Protein AF-B3XZX9-F1 (afdb_monomer_lite)

Radius of gyration: 21.99 Å; chains: 1; bounding box: 50×44×57 Å

pLDDT: mean 75.31, std 12.96, range [42.84, 94.69]

Structure (mmCIF, N/CA/C/O backbone):
data_AF-B3XZX9-F1
#
_entry.id   AF-B3XZX9-F1
#
loop_
_atom_site.group_PDB
_atom_site.id
_atom_site.type_symbol
_atom_site.label_atom_id
_atom_site.label_alt_id
_atom_site.label_comp_id
_atom_site.label_asym_id
_atom_site.label_entity_id
_atom_site.label_seq_id
_atom_site.pdbx_PDB_ins_code
_atom_site.Cartn_x
_atom_site.Cartn_y
_atom_site.Cartn_z
_atom_site.occupancy
_atom_site.B_iso_or_equiv
_atom_site.auth_seq_id
_atom_site.auth_comp_id
_atom_site.auth_asym_id
_atom_site.auth_atom_id
_atom_site.pdbx_PDB_model_num
ATOM 1 N N . ASN A 1 1 ? -15.457 -25.656 10.111 1.00 53.97 1 ASN A N 1
ATOM 2 C CA . ASN A 1 1 ? -14.823 -24.332 10.267 1.00 53.97 1 ASN A CA 1
ATOM 3 C C . ASN A 1 1 ? -13.511 -24.511 10.992 1.00 53.97 1 ASN A C 1
ATOM 5 O O . ASN A 1 1 ? -13.523 -25.159 12.029 1.00 53.97 1 ASN A O 1
ATOM 9 N N . ARG A 1 2 ? -12.403 -24.030 10.417 1.00 64.44 2 ARG A N 1
ATOM 10 C CA . ARG A 1 2 ? -11.130 -23.933 11.146 1.00 64.44 2 ARG A CA 1
ATOM 11 C C . ARG A 1 2 ? -11.226 -22.788 12.151 1.00 64.44 2 ARG A C 1
ATOM 13 O O . ARG A 1 2 ? -12.019 -21.868 11.942 1.00 64.44 2 ARG A O 1
ATOM 20 N N . GLU A 1 3 ? -10.468 -22.879 13.235 1.00 73.81 3 GLU A N 1
ATOM 21 C CA . GLU A 1 3 ? -10.399 -21.813 14.231 1.00 73.81 3 GLU A CA 1
ATOM 22 C C . GLU A 1 3 ? -9.757 -20.563 13.613 1.00 73.81 3 GLU A C 1
ATOM 24 O O . GLU A 1 3 ? -8.880 -20.646 12.752 1.00 73.81 3 GLU A O 1
ATOM 29 N N . PHE A 1 4 ? -10.219 -19.383 14.015 1.00 67.94 4 PHE A N 1
ATOM 30 C CA . PHE A 1 4 ? -9.636 -18.131 13.556 1.00 67.94 4 PHE A CA 1
ATOM 31 C C . PHE A 1 4 ? -8.157 -18.049 13.981 1.00 67.94 4 PHE A C 1
ATOM 33 O O . PHE A 1 4 ? -7.834 -18.173 15.159 1.00 67.94 4 PHE A O 1
ATOM 40 N N . GLY A 1 5 ? -7.253 -17.864 13.012 1.00 66.38 5 GLY A N 1
ATOM 41 C CA . GLY A 1 5 ? -5.800 -17.901 13.228 1.00 66.38 5 GLY A CA 1
ATOM 42 C C . GLY A 1 5 ? -5.133 -19.247 12.912 1.00 66.38 5 GLY A C 1
ATOM 43 O O . GLY A 1 5 ? -3.904 -19.301 12.850 1.00 66.38 5 GLY A O 1
ATOM 44 N N . ASP A 1 6 ? -5.906 -20.301 12.634 1.00 76.75 6 ASP A N 1
ATOM 45 C CA . ASP A 1 6 ? -5.395 -21.539 12.040 1.00 76.75 6 ASP A CA 1
ATOM 46 C C . ASP A 1 6 ? -5.245 -21.367 10.522 1.00 76.75 6 ASP A C 1
ATOM 48 O O . ASP A 1 6 ? -6.166 -21.585 9.727 1.00 76.75 6 ASP A O 1
ATOM 52 N N . ILE A 1 7 ? -4.045 -20.957 10.115 1.00 74.25 7 ILE A N 1
ATOM 53 C CA . ILE A 1 7 ? -3.681 -20.788 8.705 1.00 74.25 7 ILE A CA 1
ATOM 54 C C . ILE A 1 7 ? -3.307 -22.114 8.015 1.00 74.25 7 ILE A C 1
ATOM 56 O O . ILE A 1 7 ? -2.868 -22.107 6.866 1.00 74.25 7 ILE A O 1
ATOM 60 N N . GLY A 1 8 ? -3.498 -23.261 8.677 1.00 78.12 8 GLY A N 1
ATOM 61 C CA . GLY A 1 8 ? -3.231 -24.589 8.123 1.00 78.12 8 GLY A CA 1
ATOM 62 C C . GLY A 1 8 ? -1.756 -24.990 8.080 1.00 78.12 8 GLY A C 1
ATOM 63 O O . GLY A 1 8 ? -1.435 -25.998 7.454 1.00 78.12 8 GLY A O 1
ATOM 64 N N . ILE A 1 9 ? -0.877 -24.219 8.726 1.00 80.56 9 ILE A N 1
ATOM 65 C CA . ILE A 1 9 ? 0.539 -24.539 8.937 1.00 80.56 9 ILE A CA 1
ATOM 66 C C . ILE A 1 9 ? 0.938 -24.199 10.376 1.00 80.56 9 ILE A C 1
ATOM 68 O O . ILE A 1 9 ? 0.413 -23.253 10.965 1.00 80.56 9 ILE A O 1
ATOM 72 N N . GLU A 1 10 ? 1.870 -24.968 10.937 1.00 81.62 10 GLU A N 1
ATOM 73 C CA . GLU A 1 10 ? 2.416 -24.708 12.269 1.00 81.62 10 GLU A CA 1
ATOM 74 C C . GLU A 1 10 ? 3.350 -23.492 12.223 1.00 81.62 10 GLU A C 1
ATOM 76 O O . GLU A 1 10 ? 4.272 -23.422 11.409 1.00 81.62 10 GLU A O 1
ATOM 81 N N . LEU A 1 11 ? 3.083 -22.514 13.088 1.00 78.81 11 LEU A N 1
ATOM 82 C CA . LEU A 1 11 ? 3.867 -21.292 13.218 1.00 78.81 11 LEU A CA 1
ATOM 83 C C . LEU A 1 11 ? 4.469 -21.204 14.620 1.00 78.81 11 LEU A C 1
ATOM 85 O O . LEU A 1 11 ? 3.739 -21.268 15.612 1.00 78.81 11 LEU A O 1
ATOM 89 N N . ASP A 1 12 ? 5.776 -20.950 14.704 1.00 84.62 12 ASP A N 1
ATOM 90 C CA . ASP A 1 12 ? 6.403 -20.543 15.961 1.00 84.62 12 ASP A CA 1
ATOM 91 C C . ASP A 1 12 ? 6.149 -19.050 16.214 1.00 84.62 12 ASP A C 1
ATOM 93 O O . ASP A 1 12 ? 6.872 -18.161 15.752 1.00 84.62 12 ASP A O 1
ATOM 97 N N . TRP A 1 13 ? 5.095 -18.772 16.977 1.00 79.25 13 TRP A N 1
ATOM 98 C CA . TRP A 1 13 ? 4.687 -17.418 17.344 1.00 79.25 13 TRP A CA 1
ATOM 99 C C . TRP A 1 13 ? 5.738 -16.648 18.162 1.00 79.25 13 TRP A C 1
ATOM 101 O O . TRP A 1 13 ? 5.652 -15.423 18.234 1.00 79.25 13 TRP A O 1
ATOM 111 N N . ASN A 1 14 ? 6.747 -17.310 18.746 1.00 84.50 14 ASN A N 1
ATOM 112 C CA . ASN A 1 14 ? 7.839 -16.614 19.432 1.00 84.50 14 ASN A CA 1
ATOM 113 C C . ASN A 1 14 ? 8.823 -15.971 18.451 1.00 84.50 14 ASN A C 1
ATOM 115 O O . ASN A 1 14 ? 9.435 -14.955 18.792 1.00 84.50 14 ASN A O 1
ATOM 119 N N . LEU A 1 15 ? 8.956 -16.536 17.248 1.00 83.38 15 LEU A N 1
ATOM 120 C CA . LEU A 1 15 ? 9.812 -16.018 16.180 1.00 83.38 15 LEU A CA 1
ATOM 121 C C . LEU A 1 15 ? 9.102 -14.968 15.326 1.00 83.38 15 LEU A C 1
ATOM 123 O O . LEU A 1 15 ? 9.747 -14.064 14.797 1.00 83.38 15 LEU A O 1
ATOM 127 N N . ILE A 1 16 ? 7.776 -15.053 15.212 1.00 83.69 16 ILE A N 1
ATOM 128 C CA . ILE A 1 16 ? 6.988 -14.068 14.472 1.00 83.69 16 ILE A CA 1
ATOM 129 C C . ILE A 1 16 ? 6.901 -12.782 15.298 1.00 83.69 16 ILE A C 1
ATOM 131 O O . ILE A 1 16 ? 6.197 -12.707 16.303 1.00 83.69 16 ILE A O 1
ATOM 135 N N . LYS A 1 17 ? 7.621 -11.754 14.855 1.00 83.25 17 LYS A N 1
ATOM 136 C CA . LYS A 1 17 ? 7.550 -10.389 15.388 1.00 83.25 17 LYS A CA 1
ATOM 137 C C . LYS A 1 17 ? 6.860 -9.479 14.383 1.00 83.25 17 LYS A C 1
ATOM 139 O O . LYS A 1 17 ? 6.775 -9.808 13.200 1.00 83.25 17 LYS A O 1
ATOM 144 N N . ARG A 1 18 ? 6.390 -8.324 14.855 1.00 83.00 18 ARG A N 1
ATOM 145 C CA . ARG A 1 18 ? 5.953 -7.259 13.953 1.00 83.00 18 ARG A CA 1
ATOM 146 C C . ARG A 1 18 ? 7.098 -6.891 13.016 1.00 83.00 18 ARG A C 1
ATOM 148 O O . ARG A 1 18 ? 8.267 -6.893 13.399 1.00 83.00 18 ARG A O 1
ATOM 155 N N . ARG A 1 19 ? 6.755 -6.603 11.767 1.00 73.69 19 ARG A N 1
ATOM 156 C CA . ARG A 1 19 ? 7.755 -6.312 10.742 1.00 73.69 19 ARG A CA 1
ATOM 157 C C . ARG A 1 19 ? 8.325 -4.904 10.938 1.00 73.69 19 ARG A C 1
ATOM 159 O O . ARG A 1 19 ? 7.572 -3.931 10.998 1.00 73.69 19 ARG A O 1
ATOM 166 N N . ASP A 1 20 ? 9.653 -4.823 11.007 1.00 75.00 20 ASP A N 1
ATOM 167 C CA . ASP A 1 20 ? 10.432 -3.583 11.030 1.00 75.00 20 ASP A CA 1
ATOM 168 C C . ASP A 1 20 ? 10.862 -3.214 9.604 1.00 75.00 20 ASP A C 1
ATOM 170 O O . ASP A 1 20 ? 11.636 -3.940 8.974 1.00 75.00 20 ASP A O 1
ATOM 174 N N . LEU A 1 21 ? 10.340 -2.103 9.080 1.00 69.81 21 LEU A N 1
ATOM 175 C CA . LEU A 1 21 ? 10.670 -1.618 7.738 1.00 69.81 21 LEU A CA 1
ATOM 176 C C . LEU A 1 21 ? 11.760 -0.537 7.719 1.00 69.81 21 LEU A C 1
ATOM 178 O O . LEU A 1 21 ? 12.130 -0.108 6.631 1.00 69.81 21 LEU A O 1
ATOM 182 N N . ARG A 1 22 ? 12.348 -0.136 8.857 1.00 69.06 22 ARG A N 1
ATOM 183 C CA . ARG A 1 22 ? 13.346 0.960 8.906 1.00 69.06 22 ARG A CA 1
ATOM 184 C C . ARG A 1 22 ? 14.580 0.717 8.033 1.00 69.06 22 ARG A C 1
ATOM 186 O O . ARG A 1 22 ? 15.239 1.661 7.617 1.00 69.06 22 ARG A O 1
ATOM 193 N N . GLN A 1 23 ? 14.920 -0.551 7.795 1.00 62.75 23 GLN A N 1
ATOM 194 C CA . GLN A 1 23 ? 16.081 -0.975 6.991 1.00 62.75 23 GLN A CA 1
ATOM 195 C C . GLN A 1 23 ? 15.693 -1.846 5.784 1.00 62.75 23 GLN A C 1
ATOM 197 O O . GLN A 1 23 ? 16.533 -2.157 4.941 1.00 62.75 23 GLN A O 1
ATOM 202 N N . TYR A 1 24 ? 14.424 -2.257 5.714 1.00 58.38 24 TYR A N 1
ATOM 203 C CA . TYR A 1 24 ? 13.891 -3.244 4.768 1.00 58.38 24 TYR A CA 1
ATOM 204 C C . TYR A 1 24 ? 12.561 -2.795 4.175 1.00 58.38 24 TYR A C 1
ATOM 206 O O . TYR A 1 24 ? 11.636 -3.582 3.952 1.00 58.38 24 TYR A O 1
ATOM 214 N N . ASP A 1 25 ? 12.468 -1.502 3.908 1.00 60.69 25 ASP A N 1
ATOM 215 C CA . ASP A 1 25 ? 11.439 -1.005 3.031 1.00 60.69 25 ASP A CA 1
ATOM 216 C C . ASP A 1 25 ? 11.758 -1.439 1.595 1.00 60.69 25 ASP A C 1
ATOM 218 O O . ASP A 1 25 ? 12.468 -0.774 0.841 1.00 60.69 25 ASP A O 1
ATOM 222 N N . ASN A 1 26 ? 11.221 -2.601 1.226 1.00 54.09 26 ASN A N 1
ATOM 223 C CA . ASN A 1 26 ? 11.276 -3.151 -0.128 1.00 54.09 26 ASN A CA 1
ATOM 224 C C . ASN A 1 26 ? 10.511 -2.276 -1.145 1.00 54.09 26 ASN A C 1
ATOM 226 O O . ASN A 1 26 ? 10.392 -2.654 -2.311 1.00 54.09 26 ASN A O 1
ATOM 230 N N . PHE A 1 27 ? 9.933 -1.161 -0.697 1.00 62.41 27 PHE A N 1
ATOM 231 C CA .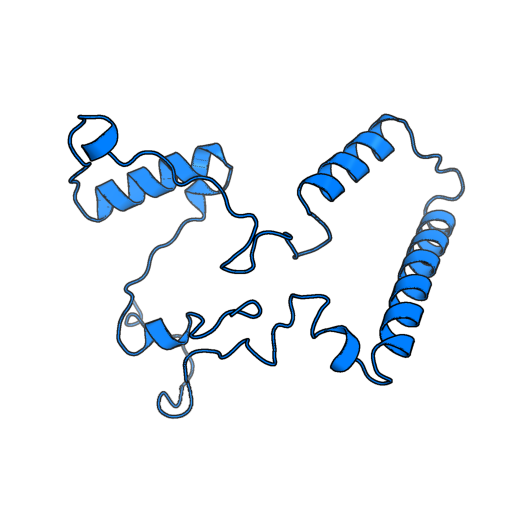 PHE A 1 27 ? 8.939 -0.372 -1.400 1.00 62.41 27 PHE A CA 1
ATOM 232 C C . PHE A 1 27 ? 9.338 1.109 -1.527 1.00 62.41 27 PHE A C 1
ATOM 234 O O . PHE A 1 27 ? 8.569 1.877 -2.103 1.00 62.41 27 PHE A O 1
ATOM 241 N N . THR A 1 28 ? 10.552 1.507 -1.101 1.00 64.12 28 THR A N 1
ATOM 242 C CA . THR A 1 28 ? 11.104 2.851 -1.365 1.00 64.12 28 THR A CA 1
ATOM 243 C C . THR A 1 28 ? 12.451 2.851 -2.083 1.00 64.12 28 THR A C 1
ATOM 245 O O . THR A 1 28 ? 13.377 2.088 -1.797 1.00 64.12 28 THR A O 1
ATOM 248 N N . MET A 1 29 ? 12.602 3.829 -2.981 1.00 66.75 29 MET A N 1
ATOM 249 C CA . MET A 1 29 ? 13.843 4.117 -3.718 1.00 66.75 29 MET A CA 1
ATOM 250 C C . MET A 1 29 ? 15.008 4.558 -2.817 1.00 66.75 29 MET A C 1
ATOM 252 O O . MET A 1 29 ? 16.136 4.680 -3.285 1.00 66.75 29 MET A O 1
ATOM 256 N N . LYS A 1 30 ? 14.753 4.791 -1.526 1.00 68.56 30 LYS A N 1
ATOM 257 C CA . LYS A 1 30 ? 15.760 5.152 -0.527 1.00 68.56 30 LYS A CA 1
ATOM 258 C C . LYS A 1 30 ? 16.627 3.959 -0.124 1.00 68.56 30 LYS A C 1
ATOM 260 O O . LYS A 1 30 ? 17.828 4.127 0.059 1.00 68.56 30 LYS A O 1
ATOM 265 N N . HIS A 1 31 ? 16.038 2.767 -0.012 1.00 69.56 31 HIS A N 1
ATOM 266 C CA . HIS A 1 31 ? 16.726 1.565 0.474 1.00 69.56 31 HIS A CA 1
ATOM 267 C C . HIS A 1 31 ? 16.887 0.493 -0.608 1.00 69.56 31 HIS A C 1
ATOM 269 O O . HIS A 1 31 ? 17.903 -0.205 -0.626 1.00 69.56 31 HIS A O 1
ATOM 275 N N . LEU A 1 32 ? 15.948 0.418 -1.558 1.00 72.94 32 LEU A N 1
ATOM 276 C CA . LEU A 1 32 ? 15.949 -0.578 -2.631 1.00 72.94 32 LEU A CA 1
ATOM 277 C C . LEU A 1 32 ? 17.268 -0.631 -3.436 1.00 72.94 32 LEU A C 1
ATOM 279 O O . LEU A 1 32 ? 17.794 -1.732 -3.618 1.00 72.94 32 LEU A O 1
ATOM 283 N N . PRO A 1 33 ? 17.882 0.498 -3.856 1.00 78.69 33 PRO A N 1
ATOM 284 C CA . PRO A 1 33 ? 19.120 0.444 -4.634 1.00 78.69 33 PRO A CA 1
ATOM 285 C C . PRO A 1 33 ? 20.312 -0.113 -3.842 1.00 78.69 33 PRO A C 1
ATOM 287 O O . PRO A 1 33 ? 21.219 -0.698 -4.427 1.00 78.69 33 PRO A O 1
ATOM 290 N N . PHE A 1 34 ? 20.321 0.035 -2.514 1.00 80.00 34 PHE A N 1
ATOM 291 C CA . PHE A 1 34 ? 21.409 -0.443 -1.652 1.00 80.00 34 PHE A CA 1
ATOM 292 C C . PHE A 1 34 ? 21.342 -1.946 -1.371 1.00 80.00 34 PHE A C 1
ATOM 294 O O . PHE A 1 34 ? 22.361 -2.549 -1.047 1.00 80.00 34 PHE A O 1
ATOM 301 N N . GLN A 1 35 ? 20.164 -2.554 -1.519 1.00 75.25 35 GLN A N 1
ATOM 302 C CA . GLN A 1 35 ? 19.969 -3.999 -1.383 1.00 75.25 35 GLN A CA 1
ATOM 303 C C . GLN A 1 35 ? 20.202 -4.751 -2.704 1.00 75.25 35 GLN A C 1
ATOM 305 O O . GLN A 1 35 ? 20.308 -5.977 -2.710 1.00 75.25 35 GLN A O 1
ATOM 310 N N . TYR A 1 36 ? 20.287 -4.036 -3.832 1.00 78.38 36 TYR A N 1
ATOM 311 C CA . TYR A 1 36 ? 20.534 -4.639 -5.137 1.00 78.38 36 TYR A CA 1
ATOM 312 C C . TYR A 1 36 ? 21.974 -5.175 -5.234 1.00 78.38 36 TYR A C 1
ATOM 314 O O . TYR A 1 36 ? 22.913 -4.469 -4.852 1.00 78.38 36 TYR A O 1
ATOM 322 N N . PRO A 1 37 ? 22.203 -6.387 -5.774 1.00 82.12 37 PRO A N 1
ATOM 323 C CA . PRO A 1 37 ? 23.554 -6.884 -6.021 1.00 82.12 37 PRO A CA 1
ATOM 324 C C . PRO A 1 37 ? 24.352 -5.926 -6.922 1.00 82.12 37 PRO A C 1
ATOM 326 O O . PRO A 1 37 ? 23.983 -5.683 -8.068 1.00 82.12 37 PRO A O 1
ATOM 329 N N . GLY A 1 38 ? 25.450 -5.370 -6.403 1.00 86.75 38 GLY A N 1
ATOM 330 C CA . GLY A 1 38 ? 26.227 -4.319 -7.085 1.00 86.75 38 GLY A CA 1
ATOM 331 C C . GLY A 1 38 ? 25.836 -2.883 -6.705 1.00 86.75 38 GLY A C 1
ATOM 332 O O . GLY A 1 38 ? 26.403 -1.930 -7.239 1.00 86.75 38 GLY A O 1
ATOM 333 N N . GLY A 1 39 ? 24.913 -2.721 -5.756 1.00 87.81 39 GLY A N 1
ATOM 334 C CA . GLY A 1 39 ? 24.541 -1.450 -5.150 1.00 87.81 39 GLY A CA 1
ATOM 335 C C . GLY A 1 39 ? 23.774 -0.502 -6.080 1.00 87.81 39 GLY A C 1
ATOM 336 O O . GLY A 1 39 ? 23.339 -0.891 -7.171 1.00 87.81 39 GLY A O 1
ATOM 337 N N . PRO A 1 40 ? 23.630 0.773 -5.670 1.00 87.12 40 PRO A N 1
ATOM 338 C CA . PRO A 1 40 ? 22.813 1.740 -6.394 1.00 87.12 40 PRO A CA 1
ATOM 339 C C . PRO A 1 40 ? 23.181 1.931 -7.875 1.00 87.12 40 PRO A C 1
ATOM 341 O O . PRO A 1 40 ? 22.264 2.005 -8.693 1.00 87.12 40 PRO A O 1
ATOM 344 N N . PRO A 1 41 ? 24.470 1.957 -8.277 1.00 88.12 41 PRO A N 1
ATOM 345 C CA . PRO A 1 41 ? 24.826 2.082 -9.691 1.00 88.12 41 PRO A CA 1
ATOM 346 C C . PRO A 1 41 ? 24.317 0.915 -10.546 1.00 88.12 41 PRO A C 1
ATOM 348 O O . PRO A 1 41 ? 23.758 1.138 -11.620 1.00 88.12 41 PRO A O 1
ATOM 351 N N . ALA A 1 42 ? 24.452 -0.324 -10.059 1.00 86.88 42 ALA A N 1
ATOM 352 C CA . ALA A 1 42 ? 23.981 -1.510 -10.772 1.00 86.88 42 ALA A CA 1
ATOM 353 C C . ALA A 1 42 ? 22.448 -1.561 -10.848 1.00 86.88 42 ALA A C 1
ATOM 355 O O . ALA A 1 42 ? 21.894 -1.968 -11.870 1.00 86.88 42 ALA A O 1
ATOM 356 N N . PHE A 1 43 ? 21.760 -1.096 -9.801 1.00 84.00 43 PHE A N 1
ATOM 357 C CA . PHE A 1 43 ? 20.305 -0.955 -9.801 1.00 84.00 43 PHE A CA 1
ATOM 358 C C . PHE A 1 43 ? 19.829 0.025 -10.885 1.00 84.00 43 PHE A C 1
ATOM 360 O O . PHE A 1 43 ? 18.967 -0.319 -11.694 1.00 84.00 43 PHE A O 1
ATOM 367 N N . MET A 1 44 ? 20.433 1.217 -10.955 1.00 82.56 44 MET A N 1
ATOM 368 C CA . MET A 1 44 ? 20.082 2.237 -11.953 1.00 82.56 44 MET A CA 1
ATOM 369 C C . MET A 1 44 ? 20.342 1.754 -13.384 1.00 82.56 44 MET A C 1
ATOM 371 O O . MET A 1 44 ? 19.480 1.896 -14.251 1.00 82.56 44 MET A O 1
ATOM 375 N N . GLN A 1 45 ? 21.485 1.106 -13.617 1.00 83.56 45 GLN A N 1
ATOM 376 C CA . GLN A 1 45 ? 21.795 0.494 -14.909 1.00 83.56 45 GLN A CA 1
ATOM 377 C C . GLN A 1 45 ? 20.796 -0.622 -15.268 1.00 83.56 45 GLN A C 1
ATOM 379 O O . GLN A 1 45 ? 20.375 -0.751 -16.419 1.00 83.56 45 GLN A O 1
ATOM 384 N N . GLY A 1 46 ? 20.371 -1.415 -14.280 1.00 81.00 46 GLY A N 1
ATOM 385 C CA . GLY A 1 46 ? 19.332 -2.430 -14.436 1.00 81.00 46 GLY A CA 1
ATOM 386 C C . GLY A 1 46 ? 17.991 -1.839 -14.876 1.00 81.00 46 GLY A C 1
ATOM 387 O O . GLY A 1 46 ? 17.374 -2.375 -15.800 1.00 81.00 46 GLY A O 1
ATOM 388 N N . MET A 1 47 ? 17.566 -0.718 -14.285 1.00 75.56 47 MET A N 1
ATOM 389 C CA . MET A 1 47 ? 16.329 -0.020 -14.664 1.00 75.56 47 MET A CA 1
ATOM 390 C C . MET A 1 47 ? 16.369 0.504 -16.102 1.00 75.56 47 MET A C 1
ATOM 392 O O . MET A 1 47 ? 15.419 0.294 -16.858 1.00 75.56 47 MET A O 1
ATOM 396 N N . GLU A 1 48 ? 17.477 1.128 -16.503 1.00 74.38 48 GLU A N 1
ATOM 397 C CA . GLU A 1 48 ? 17.682 1.582 -17.883 1.00 74.38 48 GLU A CA 1
ATOM 398 C C . GLU A 1 48 ? 17.632 0.397 -18.862 1.00 74.38 48 GLU A C 1
ATOM 400 O O . GLU A 1 48 ? 16.939 0.443 -19.882 1.00 74.38 48 GLU A O 1
ATOM 405 N N . SER A 1 49 ? 18.256 -0.729 -18.492 1.00 79.44 49 SER A N 1
ATOM 406 C CA . SER A 1 49 ? 18.209 -1.957 -19.291 1.00 79.44 49 SER A CA 1
ATOM 407 C C . SER A 1 49 ? 16.798 -2.543 -19.408 1.00 79.44 49 SER A C 1
ATOM 409 O O . SER A 1 49 ? 16.448 -3.096 -20.449 1.00 79.44 49 SER A O 1
ATOM 411 N N . ALA A 1 50 ? 15.967 -2.424 -18.368 1.00 76.56 50 ALA A N 1
ATOM 412 C CA . ALA A 1 50 ? 14.590 -2.905 -18.383 1.00 76.56 50 ALA A CA 1
ATOM 413 C C . ALA A 1 50 ? 13.705 -2.044 -19.294 1.00 76.56 50 ALA A C 1
ATOM 415 O O . ALA A 1 50 ? 12.927 -2.587 -20.078 1.00 76.56 50 ALA A O 1
ATOM 416 N N . ALA A 1 51 ? 13.862 -0.718 -19.249 1.00 76.50 51 ALA A N 1
ATOM 417 C CA . ALA A 1 51 ? 13.162 0.192 -20.152 1.00 76.50 51 ALA A CA 1
ATOM 418 C C . ALA A 1 51 ? 13.509 -0.100 -21.620 1.00 76.50 51 ALA A C 1
ATOM 420 O O . ALA A 1 51 ? 12.611 -0.204 -22.461 1.00 76.50 51 ALA A O 1
ATOM 421 N N . GLN A 1 52 ? 14.794 -0.320 -21.912 1.00 82.19 52 GLN A N 1
ATOM 422 C CA . GLN A 1 52 ? 15.240 -0.685 -23.253 1.00 82.19 52 GLN A CA 1
ATOM 423 C C . GLN A 1 52 ? 14.683 -2.047 -23.687 1.00 82.19 52 GLN A C 1
ATOM 425 O O . GLN A 1 52 ? 14.090 -2.141 -24.756 1.00 82.19 52 GLN A O 1
ATOM 430 N N . LYS A 1 53 ? 14.767 -3.079 -22.836 1.00 86.69 53 LYS A N 1
ATOM 431 C CA . LYS A 1 53 ? 14.202 -4.412 -23.120 1.00 86.69 53 LYS A CA 1
ATOM 432 C C . LYS A 1 53 ? 12.698 -4.367 -23.390 1.00 86.69 53 LYS A C 1
ATOM 434 O O . LYS A 1 53 ? 12.227 -5.047 -24.295 1.00 86.69 53 LYS A O 1
ATOM 439 N N . ASN A 1 54 ? 11.948 -3.557 -22.641 1.00 82.06 54 ASN A N 1
ATOM 440 C CA . ASN A 1 54 ? 10.517 -3.367 -22.876 1.00 82.06 54 ASN A CA 1
ATOM 441 C C . ASN A 1 54 ? 10.253 -2.689 -24.229 1.00 82.06 54 ASN A C 1
ATOM 443 O O . ASN A 1 54 ? 9.354 -3.108 -24.954 1.00 82.06 54 ASN A O 1
ATOM 447 N N . SER A 1 55 ? 11.053 -1.680 -24.588 1.00 83.62 55 SER A N 1
ATOM 448 C CA . SER A 1 55 ? 10.984 -1.007 -25.892 1.00 83.62 55 SER A CA 1
ATOM 449 C C . SER A 1 55 ? 11.310 -1.958 -27.046 1.00 83.62 55 SER A C 1
ATOM 451 O O . SER A 1 55 ? 10.590 -2.000 -28.043 1.00 83.62 55 SER A O 1
ATOM 453 N N . ASP A 1 56 ? 12.355 -2.771 -26.899 1.00 90.06 56 ASP A N 1
ATOM 454 C CA . ASP A 1 56 ? 12.759 -3.750 -27.907 1.00 90.06 56 ASP A CA 1
ATOM 455 C C . ASP A 1 56 ? 11.694 -4.837 -28.075 1.00 90.06 56 ASP A C 1
ATOM 457 O O . ASP A 1 56 ? 11.306 -5.152 -29.200 1.00 90.06 56 ASP A O 1
ATOM 461 N N . ARG A 1 57 ? 11.132 -5.336 -26.968 1.00 89.06 57 ARG A N 1
ATOM 462 C CA . ARG A 1 57 ? 10.043 -6.319 -26.996 1.00 89.06 57 ARG A CA 1
ATOM 463 C C . ARG A 1 57 ? 8.760 -5.760 -27.615 1.00 89.06 57 ARG A C 1
ATOM 465 O O . ARG A 1 57 ? 8.082 -6.481 -28.341 1.00 89.06 57 ARG A O 1
ATOM 472 N N . LEU A 1 58 ? 8.430 -4.491 -27.360 1.00 87.25 58 LEU A N 1
ATOM 473 C CA . LEU A 1 58 ? 7.301 -3.801 -27.996 1.00 87.25 58 LEU A CA 1
ATOM 474 C C . LEU A 1 58 ? 7.482 -3.744 -29.518 1.00 87.25 58 LEU A C 1
ATOM 476 O O . LEU A 1 58 ? 6.550 -4.078 -30.242 1.00 87.25 58 LEU A O 1
ATOM 480 N N . LYS A 1 59 ? 8.677 -3.379 -29.997 1.00 91.50 59 LYS A N 1
ATOM 481 C CA . LYS A 1 59 ? 8.993 -3.349 -31.436 1.00 91.50 59 LYS A CA 1
ATOM 482 C C . LYS A 1 59 ? 8.975 -4.739 -32.065 1.00 91.50 59 LYS A C 1
ATOM 484 O O . LYS A 1 59 ? 8.543 -4.877 -33.201 1.00 91.50 59 LYS A O 1
ATOM 489 N N . GLU A 1 60 ? 9.439 -5.758 -31.345 1.00 93.62 60 GLU A N 1
ATOM 490 C CA . GLU A 1 60 ? 9.411 -7.146 -31.817 1.00 93.62 60 GLU A CA 1
ATOM 491 C C . GLU A 1 60 ? 7.972 -7.650 -31.998 1.00 93.62 60 GLU A C 1
ATOM 493 O O . GLU A 1 60 ? 7.643 -8.247 -33.019 1.00 93.62 60 GLU A O 1
ATOM 498 N N . LEU A 1 61 ? 7.110 -7.402 -31.010 1.00 94.69 61 LEU A N 1
ATOM 499 C CA . LEU A 1 61 ? 5.722 -7.860 -31.023 1.00 94.69 61 LEU A CA 1
ATOM 500 C C . LEU A 1 61 ? 4.828 -7.024 -31.947 1.00 94.69 61 LEU A C 1
ATOM 502 O O . LEU A 1 61 ? 3.909 -7.562 -32.563 1.00 94.69 61 LEU A O 1
ATOM 506 N N . TRP A 1 62 ? 5.088 -5.720 -32.035 1.00 92.12 62 TRP A N 1
ATOM 507 C CA . TRP A 1 62 ? 4.274 -4.764 -32.781 1.00 92.12 62 TRP A CA 1
ATOM 508 C C . TRP A 1 62 ? 5.154 -3.735 -33.514 1.00 92.12 62 TRP A C 1
ATOM 510 O O . TRP A 1 62 ? 5.229 -2.574 -33.105 1.00 92.12 62 TRP A O 1
ATOM 520 N N . PRO A 1 63 ? 5.809 -4.127 -34.621 1.00 92.44 63 PRO A N 1
ATOM 521 C CA . PRO A 1 63 ? 6.790 -3.285 -35.316 1.00 92.44 63 PRO A CA 1
ATOM 522 C C . PRO A 1 63 ? 6.197 -1.999 -35.903 1.00 92.44 63 PRO A C 1
ATOM 524 O O . PRO A 1 63 ? 6.875 -0.973 -35.952 1.00 92.44 63 PRO A O 1
ATOM 527 N N . ASP A 1 64 ? 4.922 -2.030 -36.290 1.00 93.44 64 ASP A N 1
ATOM 528 C CA . ASP A 1 64 ? 4.221 -0.882 -36.872 1.00 93.44 64 ASP A CA 1
ATOM 529 C C . ASP A 1 64 ? 3.486 -0.027 -35.827 1.00 93.44 64 ASP A C 1
ATOM 531 O O . ASP A 1 64 ? 2.798 0.939 -36.177 1.00 93.44 64 ASP A O 1
ATOM 535 N N . TYR A 1 65 ? 3.599 -0.368 -34.537 1.00 88.31 65 TYR A N 1
ATOM 536 C CA . TYR A 1 65 ? 2.913 0.360 -33.477 1.00 88.31 65 TYR A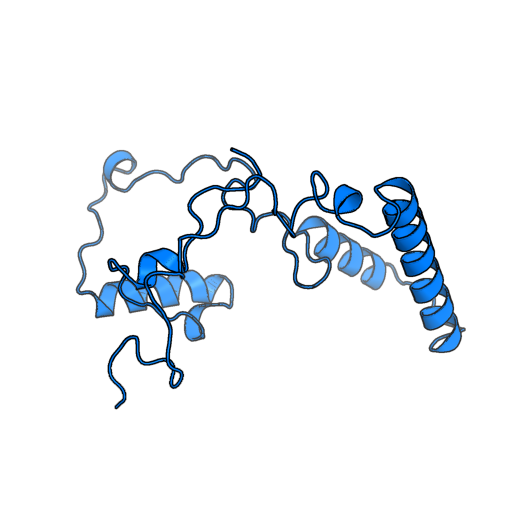 CA 1
ATOM 537 C C . TYR A 1 65 ? 3.419 1.800 -33.373 1.00 88.31 65 TYR A C 1
ATOM 539 O O . TYR A 1 65 ? 4.60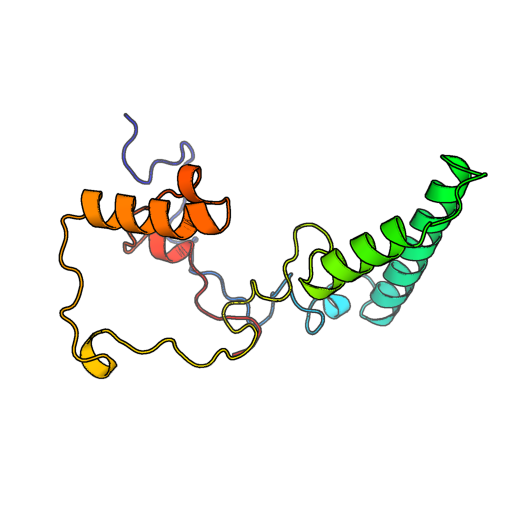9 2.071 -33.203 1.00 88.31 65 TYR A O 1
ATOM 547 N N . LYS A 1 66 ? 2.477 2.742 -33.413 1.00 86.69 66 LYS A N 1
ATOM 548 C CA . LYS A 1 66 ? 2.702 4.156 -33.117 1.00 86.69 66 LYS A CA 1
ATOM 549 C C . LYS A 1 66 ? 1.732 4.557 -32.022 1.00 86.69 66 LYS A C 1
ATOM 551 O O . LYS A 1 66 ? 0.523 4.467 -32.222 1.00 86.69 66 LYS A O 1
ATOM 556 N N . ALA A 1 67 ? 2.265 4.998 -30.885 1.00 83.38 67 ALA A N 1
ATOM 557 C CA . ALA A 1 67 ? 1.444 5.437 -29.765 1.00 83.38 67 ALA A CA 1
ATOM 558 C C . ALA A 1 67 ? 0.525 6.585 -30.204 1.00 83.38 67 ALA A C 1
ATOM 560 O O . ALA A 1 67 ? 0.984 7.611 -30.712 1.00 83.38 67 ALA A O 1
ATOM 561 N N . SER A 1 68 ? -0.776 6.407 -30.012 1.00 85.50 68 SER A N 1
ATOM 562 C CA . SER A 1 68 ? -1.765 7.452 -30.236 1.00 85.50 68 SER A CA 1
ATOM 563 C C . SER A 1 68 ? -1.825 8.408 -29.043 1.00 85.50 68 SER A C 1
ATOM 565 O O . SER A 1 68 ? -1.352 8.112 -27.943 1.00 85.50 68 SER A O 1
ATOM 567 N N . THR A 1 69 ? -2.491 9.551 -29.220 1.00 77.62 69 THR A N 1
ATOM 568 C CA . THR A 1 69 ? -2.798 10.463 -28.108 1.00 77.62 69 THR A CA 1
ATOM 569 C C . THR A 1 69 ? -3.553 9.758 -26.977 1.00 77.62 69 THR A C 1
ATOM 571 O O . THR A 1 69 ? -3.318 10.063 -25.812 1.00 77.62 69 THR A O 1
ATOM 574 N N . ARG A 1 70 ? -4.422 8.787 -27.297 1.00 73.88 70 ARG A N 1
ATOM 575 C CA . ARG A 1 70 ? -5.155 7.999 -26.297 1.00 73.88 70 ARG A CA 1
ATOM 576 C C . ARG A 1 70 ? -4.217 7.111 -25.479 1.00 73.88 70 ARG A C 1
ATOM 578 O O . ARG A 1 70 ? -4.373 7.049 -24.264 1.00 73.88 70 ARG A O 1
ATOM 585 N N . ASP A 1 71 ? -3.251 6.465 -26.126 1.00 78.00 71 ASP A N 1
ATOM 586 C CA . ASP A 1 71 ? -2.302 5.569 -25.453 1.00 78.00 71 ASP A CA 1
ATOM 587 C C . ASP A 1 71 ? -1.402 6.354 -24.499 1.00 78.00 71 ASP A C 1
ATOM 589 O O . ASP A 1 71 ? -1.203 5.960 -23.351 1.00 78.00 71 ASP A O 1
ATOM 593 N N . LEU A 1 72 ? -0.929 7.520 -24.946 1.00 79.69 72 LEU A N 1
ATOM 594 C CA . LEU A 1 72 ? -0.125 8.425 -24.127 1.00 79.69 72 LEU A CA 1
ATOM 595 C C . LEU A 1 72 ? -0.932 9.011 -22.964 1.00 79.69 72 LEU A C 1
ATOM 597 O O . LEU A 1 72 ? -0.430 9.078 -21.845 1.00 79.69 72 LEU A O 1
ATOM 601 N N . ALA A 1 73 ? -2.187 9.406 -23.199 1.00 65.44 73 ALA A N 1
ATOM 602 C CA . AL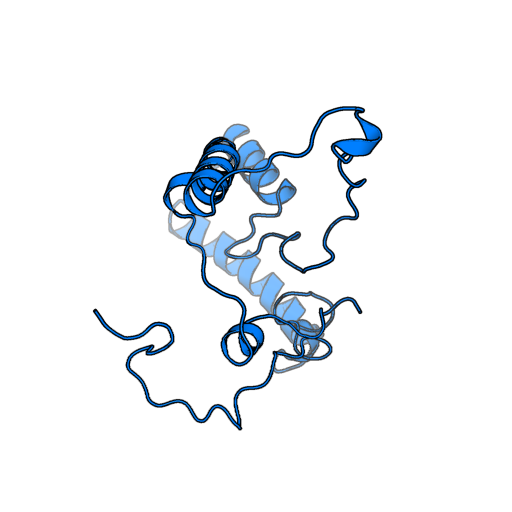A A 1 73 ? -3.061 9.905 -22.141 1.00 65.44 73 ALA A CA 1
ATOM 603 C C . ALA A 1 73 ? -3.332 8.834 -21.074 1.00 65.44 73 ALA A C 1
ATOM 605 O O . ALA A 1 73 ? -3.255 9.132 -19.884 1.00 65.44 73 ALA A O 1
ATOM 606 N N . LEU A 1 74 ? -3.590 7.588 -21.486 1.00 73.38 74 LEU A N 1
ATOM 607 C CA . LEU A 1 74 ? -3.786 6.468 -20.566 1.00 73.38 74 LEU A CA 1
ATOM 608 C C . LEU A 1 74 ? -2.509 6.149 -19.780 1.00 73.38 74 LEU A C 1
ATOM 610 O O . LEU A 1 74 ? -2.566 6.025 -18.560 1.00 73.38 74 LEU A O 1
ATOM 614 N N . ALA A 1 75 ? -1.357 6.065 -20.450 1.00 72.75 75 ALA A N 1
ATOM 615 C CA . ALA A 1 75 ? -0.075 5.823 -19.792 1.00 72.75 75 ALA A CA 1
ATOM 616 C C . ALA A 1 75 ? 0.257 6.919 -18.764 1.00 72.75 75 ALA A C 1
ATOM 618 O O . ALA A 1 75 ? 0.656 6.611 -17.644 1.00 72.75 75 ALA A O 1
ATOM 619 N N . ASN A 1 76 ? 0.025 8.189 -19.109 1.00 72.75 76 ASN A N 1
ATOM 620 C CA . ASN A 1 76 ? 0.246 9.314 -18.201 1.00 72.75 76 ASN A CA 1
ATOM 621 C C . ASN A 1 76 ? -0.727 9.313 -17.016 1.00 72.75 76 ASN A C 1
ATOM 623 O O . ASN A 1 76 ? -0.311 9.605 -15.899 1.00 72.75 76 ASN A O 1
ATOM 627 N N . ALA A 1 77 ? -2.000 8.971 -17.236 1.00 65.88 77 ALA A N 1
ATOM 628 C CA . ALA A 1 77 ? -2.987 8.867 -16.164 1.00 65.88 77 ALA A CA 1
ATOM 629 C C . ALA A 1 77 ? -2.645 7.736 -15.181 1.00 65.88 77 ALA A C 1
ATOM 631 O O . ALA A 1 77 ? -2.703 7.937 -13.973 1.00 65.88 77 ALA A O 1
ATOM 632 N N . LEU A 1 78 ? -2.230 6.568 -15.682 1.00 65.31 78 LEU A N 1
ATOM 633 C CA . LEU A 1 78 ? -1.758 5.469 -14.833 1.00 65.31 78 LEU A CA 1
ATOM 634 C C . LEU A 1 78 ? -0.466 5.844 -14.097 1.00 65.31 78 LEU A C 1
ATOM 636 O O . LEU A 1 78 ? -0.323 5.560 -12.913 1.00 65.31 78 LEU A O 1
ATOM 640 N N . GLY A 1 79 ? 0.457 6.546 -14.758 1.00 64.56 79 GLY A N 1
ATOM 641 C CA . GLY A 1 79 ? 1.671 7.039 -14.114 1.00 64.56 79 GLY A CA 1
ATOM 642 C C . GLY A 1 79 ? 1.400 8.060 -13.004 1.00 64.56 79 GLY A C 1
ATOM 643 O O . GLY A 1 79 ? 2.049 8.011 -11.961 1.00 64.56 79 GLY A O 1
ATOM 644 N N . SER A 1 80 ? 0.426 8.960 -13.183 1.00 61.94 80 SER A N 1
ATOM 645 C CA . SER A 1 80 ? 0.135 10.034 -12.222 1.00 61.94 80 SER A CA 1
ATOM 646 C C . SER A 1 80 ? -0.544 9.544 -10.944 1.00 61.94 80 SER A C 1
ATOM 648 O O . SER A 1 80 ? -0.257 10.067 -9.871 1.00 61.94 80 SER A O 1
ATOM 650 N N . VAL A 1 81 ? -1.377 8.502 -11.026 1.00 59.19 81 VAL A N 1
ATOM 651 C CA . VAL A 1 81 ? -1.918 7.808 -9.841 1.00 59.19 81 VAL A CA 1
ATOM 652 C C . VAL A 1 81 ? -0.946 6.758 -9.282 1.00 59.19 81 VAL A C 1
ATOM 654 O O . VAL A 1 81 ? -1.295 5.979 -8.396 1.00 59.19 81 VAL A O 1
ATOM 657 N N . GLY A 1 82 ? 0.289 6.740 -9.793 1.00 55.44 82 GLY A N 1
ATOM 658 C CA . GLY A 1 82 ? 1.371 5.898 -9.307 1.00 55.44 82 GLY A CA 1
ATOM 659 C C . GLY A 1 82 ? 1.198 4.422 -9.631 1.00 55.44 82 GLY A C 1
ATOM 660 O O . GLY A 1 82 ? 1.746 3.613 -8.903 1.00 55.44 82 GLY A O 1
ATOM 661 N N . THR A 1 83 ? 0.451 4.056 -10.678 1.00 53.56 83 THR A N 1
ATOM 662 C CA . THR A 1 83 ? 0.226 2.665 -11.099 1.00 53.56 83 THR A CA 1
ATOM 663 C C . THR A 1 83 ? 1.389 2.167 -11.959 1.00 53.56 83 THR A C 1
ATOM 665 O O . THR A 1 83 ? 1.272 1.972 -13.168 1.00 53.56 83 THR A O 1
ATOM 668 N N . PHE A 1 84 ? 2.545 1.955 -11.341 1.00 51.78 84 PHE A N 1
ATOM 669 C CA . PHE A 1 84 ? 3.649 1.241 -11.976 1.00 51.78 84 PHE A CA 1
ATOM 670 C C . PHE A 1 84 ? 3.704 -0.150 -11.342 1.00 51.78 84 PHE A C 1
ATOM 672 O O . PHE A 1 84 ? 4.275 -0.306 -10.280 1.00 51.78 84 PHE A O 1
ATOM 679 N N . GLY A 1 85 ? 3.072 -1.170 -11.934 1.00 52.69 85 GLY A N 1
ATOM 680 C CA . GLY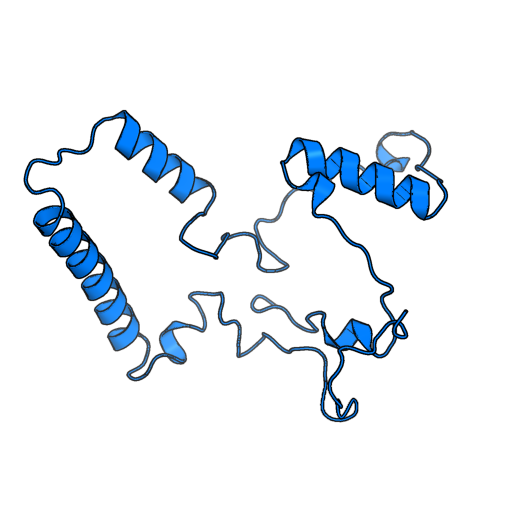 A 1 85 ? 3.031 -2.530 -11.360 1.00 52.69 85 GLY A CA 1
ATOM 681 C C . GLY A 1 85 ? 2.171 -2.660 -10.089 1.00 52.69 85 GLY A C 1
ATOM 682 O O . GLY A 1 85 ? 1.242 -1.889 -9.883 1.00 52.69 85 GLY A O 1
ATOM 683 N N . THR A 1 86 ? 2.475 -3.636 -9.221 1.00 43.81 86 THR A N 1
ATOM 684 C CA . THR A 1 86 ? 1.855 -3.829 -7.882 1.00 43.81 86 THR A CA 1
ATOM 685 C C . THR A 1 86 ? 2.091 -2.669 -6.904 1.00 43.81 86 THR A C 1
ATOM 687 O O . THR A 1 86 ? 1.708 -2.754 -5.740 1.00 43.81 86 THR A O 1
ATOM 690 N N . TYR A 1 87 ? 2.760 -1.609 -7.346 1.00 49.81 87 TYR A N 1
ATOM 691 C CA . TYR A 1 87 ? 3.220 -0.505 -6.528 1.00 49.81 87 TYR A CA 1
ATOM 692 C C . TYR A 1 87 ? 2.266 0.662 -6.744 1.00 49.81 87 TYR A C 1
ATOM 694 O O . TYR A 1 87 ? 2.157 1.156 -7.859 1.00 49.81 87 TYR A O 1
ATOM 702 N N . ALA A 1 88 ? 1.570 1.086 -5.692 1.00 48.34 88 ALA A N 1
ATOM 703 C CA . ALA A 1 88 ? 0.951 2.400 -5.640 1.00 48.34 88 ALA A CA 1
ATOM 704 C C . ALA A 1 88 ? 1.845 3.274 -4.756 1.00 48.34 88 ALA A C 1
ATOM 706 O O . ALA A 1 88 ? 2.143 2.915 -3.620 1.00 48.34 88 ALA A O 1
ATOM 707 N N . LEU A 1 89 ? 2.280 4.427 -5.266 1.00 46.53 89 LEU A N 1
ATOM 708 C CA . LEU A 1 89 ? 3.223 5.325 -4.576 1.00 46.53 89 LEU A CA 1
ATOM 709 C C . LEU A 1 89 ? 2.719 5.838 -3.207 1.00 46.53 89 LEU A C 1
ATOM 711 O O . LEU A 1 89 ? 3.499 6.394 -2.443 1.00 46.53 89 LEU A O 1
ATOM 715 N N . ASN A 1 90 ? 1.443 5.607 -2.876 1.00 48.44 90 ASN A N 1
ATOM 716 C CA . ASN A 1 90 ? 0.805 6.009 -1.620 1.00 48.44 90 ASN A CA 1
ATOM 717 C C . ASN A 1 90 ? 0.538 4.846 -0.646 1.00 48.44 90 ASN A C 1
ATOM 719 O O . ASN A 1 90 ? -0.190 5.035 0.324 1.00 48.44 90 ASN A O 1
ATOM 723 N N . THR A 1 91 ? 1.070 3.640 -0.887 1.00 49.38 91 THR A N 1
ATOM 724 C CA . THR A 1 91 ? 0.856 2.488 0.017 1.00 49.38 91 THR A CA 1
ATOM 725 C C . THR A 1 91 ? 1.887 2.371 1.133 1.00 49.38 91 THR A C 1
ATOM 727 O O . THR A 1 91 ? 1.756 1.485 1.978 1.00 49.38 91 THR A O 1
ATOM 730 N N . THR A 1 92 ? 2.904 3.237 1.179 1.00 49.28 92 THR A N 1
ATOM 731 C CA . THR A 1 92 ? 3.669 3.409 2.415 1.00 49.28 92 THR A CA 1
ATOM 732 C C . THR A 1 92 ? 2.748 4.081 3.429 1.00 49.28 92 THR A C 1
ATOM 734 O O . THR A 1 92 ? 2.082 5.077 3.149 1.00 49.28 92 THR A O 1
ATOM 737 N N . GLN A 1 93 ? 2.632 3.493 4.614 1.00 44.12 93 GLN A N 1
ATOM 738 C CA . GLN A 1 93 ? 1.901 4.094 5.720 1.00 44.12 93 GLN A CA 1
ATOM 739 C C . GLN A 1 93 ? 2.658 5.380 6.115 1.00 44.12 93 GLN A C 1
ATOM 741 O O . GLN A 1 93 ? 3.693 5.309 6.772 1.00 44.12 93 GLN A O 1
ATOM 746 N N . GLY A 1 94 ? 2.194 6.531 5.608 1.00 42.84 94 GLY A N 1
ATOM 747 C CA . GLY A 1 94 ? 2.956 7.791 5.570 1.00 42.84 94 GLY A CA 1
ATOM 748 C C . GLY A 1 94 ? 3.035 8.484 4.197 1.00 42.84 94 GLY A C 1
ATOM 749 O O . GLY A 1 94 ? 3.650 9.545 4.107 1.00 42.84 94 GLY A O 1
ATOM 750 N N . GLY A 1 95 ? 2.410 7.934 3.143 1.00 52.00 95 GLY A N 1
ATOM 751 C CA . GLY A 1 95 ? 2.234 8.607 1.847 1.00 52.00 95 GLY A CA 1
ATOM 752 C C . GLY A 1 95 ? 1.553 9.980 1.964 1.00 52.00 95 GLY A C 1
ATOM 753 O O . GLY A 1 95 ? 1.087 10.337 3.043 1.00 52.00 95 GLY A O 1
ATOM 754 N N . TRP A 1 96 ? 1.536 10.749 0.859 1.00 45.84 96 TRP A N 1
ATOM 755 C CA . TRP A 1 96 ? 1.120 12.166 0.762 1.00 45.84 96 TRP A CA 1
ATOM 756 C C . TRP A 1 96 ? 0.290 12.646 1.950 1.00 45.84 96 TRP A C 1
ATOM 758 O O . TRP A 1 96 ? -0.829 12.175 2.150 1.00 45.84 96 TRP A O 1
ATOM 768 N N . LYS A 1 97 ? 0.833 13.602 2.713 1.00 50.19 97 LYS A N 1
ATOM 769 C CA . LYS A 1 97 ? 0.122 14.227 3.827 1.00 50.19 97 LYS A CA 1
ATOM 770 C C . LYS A 1 97 ? -1.151 14.880 3.288 1.00 50.19 97 LYS A C 1
ATOM 772 O O . LYS A 1 97 ? -1.105 15.981 2.750 1.00 50.19 97 LYS A O 1
ATOM 777 N N . VAL A 1 98 ? -2.261 14.162 3.389 1.00 53.62 98 VAL A N 1
ATOM 778 C CA . VAL A 1 98 ? -3.592 14.688 3.117 1.00 53.62 98 VAL A CA 1
ATOM 779 C C . VAL A 1 98 ? -4.057 15.434 4.354 1.00 53.62 98 VAL A C 1
ATOM 781 O O . VAL A 1 98 ? -3.781 15.009 5.482 1.00 53.62 98 VAL A O 1
ATOM 784 N N . ASP A 1 99 ? -4.745 16.552 4.150 1.00 63.47 99 ASP A N 1
ATOM 785 C CA . ASP A 1 99 ? -5.446 17.189 5.253 1.00 63.47 99 ASP A CA 1
ATOM 786 C C . ASP A 1 99 ? -6.467 16.185 5.811 1.00 63.47 99 ASP A C 1
ATOM 788 O O . ASP A 1 99 ? -7.174 15.533 5.030 1.00 63.47 99 ASP A O 1
ATOM 792 N N . PRO A 1 100 ? -6.511 15.984 7.139 1.00 67.69 100 PRO A N 1
ATOM 793 C CA . PRO A 1 100 ? -7.460 15.060 7.731 1.00 67.69 100 PRO A CA 1
ATOM 794 C C . PRO A 1 100 ? -8.882 15.486 7.358 1.00 67.69 100 PRO A C 1
ATOM 796 O O . PRO A 1 100 ? -9.219 16.671 7.384 1.00 67.69 100 PRO A O 1
ATOM 799 N N . ALA A 1 101 ? -9.718 14.511 7.000 1.00 74.19 101 ALA A N 1
ATOM 800 C CA . ALA A 1 101 ? -11.135 14.774 6.800 1.00 74.19 101 ALA A CA 1
ATOM 801 C C . ALA A 1 101 ? -11.749 15.283 8.121 1.00 74.19 101 ALA A C 1
ATOM 803 O O . ALA A 1 101 ? -11.401 14.740 9.175 1.00 74.19 101 ALA A O 1
ATOM 804 N N . PRO A 1 102 ? -12.664 16.271 8.083 1.00 81.50 102 PRO A N 1
ATOM 805 C CA . PRO A 1 102 ? -13.355 16.735 9.278 1.00 81.50 102 PRO A CA 1
ATOM 806 C C . PRO A 1 102 ? -14.043 15.581 10.011 1.00 81.50 102 PRO A C 1
ATOM 808 O O . PRO A 1 102 ? -14.733 14.754 9.406 1.00 81.50 102 PRO A O 1
ATOM 811 N N . THR A 1 103 ? -13.855 15.525 11.321 1.00 81.69 103 THR A N 1
ATOM 812 C CA . THR A 1 103 ? -14.515 14.567 12.208 1.00 81.69 103 THR A CA 1
ATOM 813 C C . THR A 1 103 ? -16.017 14.861 12.316 1.00 81.69 103 THR A C 1
ATOM 815 O O . THR A 1 103 ? -16.448 15.995 12.093 1.00 81.69 103 THR A O 1
ATOM 818 N N . PRO A 1 104 ? -16.850 13.875 12.707 1.00 81.00 104 PRO A N 1
ATOM 819 C CA . PRO A 1 104 ? -18.265 14.124 12.988 1.00 81.00 104 PRO A CA 1
ATOM 820 C C . PRO A 1 104 ? -18.495 15.274 13.983 1.00 81.00 104 PRO A C 1
ATOM 822 O O . PRO A 1 104 ? -19.392 16.087 13.781 1.00 81.00 104 PRO A O 1
ATOM 825 N N . GLU A 1 105 ? -17.645 15.385 15.010 1.00 86.88 105 GLU A N 1
ATOM 826 C CA . GLU A 1 105 ? -17.704 16.452 16.016 1.00 86.88 105 GLU A CA 1
ATOM 827 C C . GLU A 1 105 ? -17.439 17.839 15.410 1.00 86.88 105 GLU A C 1
ATOM 829 O O . GLU A 1 105 ? -18.226 18.758 15.630 1.00 86.88 105 GLU A O 1
ATOM 834 N N . GLU A 1 106 ? -16.401 17.983 14.578 1.00 81.94 106 GLU A N 1
ATOM 835 C CA . GLU A 1 106 ? -16.091 19.237 13.866 1.00 81.94 106 GLU A CA 1
ATOM 836 C C . GLU A 1 106 ? -17.194 19.646 12.880 1.00 81.94 106 GLU A C 1
ATOM 838 O O . GLU A 1 106 ? -17.389 20.831 12.610 1.00 81.94 106 GLU A O 1
ATOM 843 N N . LEU A 1 107 ? -17.937 18.670 12.357 1.00 83.06 107 LEU A N 1
ATOM 844 C CA . LEU A 1 107 ? -19.091 18.884 11.486 1.00 83.06 107 LEU A CA 1
ATOM 845 C C . LEU A 1 107 ? -20.399 19.119 12.260 1.00 83.06 107 LEU A C 1
ATOM 847 O O . LEU A 1 107 ? -21.421 19.416 11.641 1.00 83.06 107 LEU A O 1
ATOM 851 N N . GLY A 1 108 ? -20.396 18.980 13.590 1.00 87.81 108 GLY A N 1
ATOM 852 C CA . GLY A 1 108 ? -21.592 19.101 14.426 1.00 87.81 108 GLY A CA 1
ATOM 853 C C . GLY A 1 108 ? -22.633 18.002 14.183 1.00 87.81 108 GLY A C 1
ATOM 854 O O . GLY A 1 108 ? -23.817 18.212 14.451 1.00 87.81 108 GLY A O 1
ATOM 855 N N . ILE A 1 109 ? -22.218 16.844 13.659 1.00 79.50 109 ILE A N 1
ATOM 856 C CA . ILE A 1 109 ? -23.092 15.701 13.370 1.00 79.50 109 ILE A CA 1
ATOM 857 C C . ILE A 1 109 ? -22.800 14.535 14.324 1.00 79.50 109 ILE A C 1
ATOM 859 O O . ILE A 1 109 ? -21.664 14.358 14.770 1.00 79.50 109 ILE A O 1
ATOM 863 N N . PRO A 1 110 ? -23.803 13.701 14.648 1.00 84.25 110 PRO A N 1
ATOM 864 C CA . PRO A 1 110 ? -23.578 12.538 15.492 1.00 84.25 110 PRO A CA 1
ATOM 865 C C . PRO A 1 110 ? -22.648 11.535 14.804 1.00 84.25 110 PRO A C 1
ATOM 867 O O . PRO A 1 110 ? -22.719 11.307 13.594 1.00 84.25 110 PRO A O 1
ATOM 870 N N . LYS A 1 111 ? -21.791 10.896 15.600 1.00 83.44 111 LYS A N 1
ATOM 871 C CA . LYS A 1 111 ? -20.977 9.771 15.147 1.00 83.44 111 LYS A CA 1
ATOM 872 C C . LYS A 1 111 ? -21.881 8.585 14.788 1.00 83.44 111 LYS A C 1
ATOM 874 O O . LYS A 1 111 ? -22.881 8.334 15.456 1.00 83.44 111 LYS A O 1
ATOM 879 N N . TRP A 1 112 ? -21.512 7.850 13.741 1.00 82.31 112 TRP A N 1
ATOM 880 C CA . TRP A 1 112 ? -22.159 6.584 13.407 1.00 82.31 112 TRP A CA 1
ATOM 881 C C . TRP A 1 112 ? -21.884 5.534 14.492 1.00 82.31 112 TRP A C 1
ATOM 883 O O . TRP A 1 112 ? -20.726 5.263 14.811 1.00 82.31 112 TRP A O 1
ATOM 893 N N . GLU A 1 113 ? -22.945 4.926 15.018 1.00 87.62 113 GLU A N 1
ATOM 894 C CA . GLU A 1 113 ? -22.897 3.882 16.045 1.00 87.62 113 GLU A CA 1
ATOM 895 C C . GLU A 1 113 ? -23.785 2.711 15.592 1.00 87.62 113 GLU A C 1
ATOM 897 O O . GLU A 1 113 ? -24.972 2.650 15.906 1.00 87.62 113 GLU A O 1
ATOM 902 N N . GLY A 1 114 ? -23.215 1.816 14.780 1.00 85.38 114 GLY A N 1
ATOM 903 C CA . GLY A 1 114 ? -23.861 0.584 14.322 1.00 85.38 114 GLY A CA 1
ATOM 904 C C . GLY A 1 114 ? -23.266 -0.664 14.974 1.00 85.38 114 GLY A C 1
ATOM 905 O O . GLY A 1 114 ? -22.199 -0.624 15.595 1.00 85.38 114 GLY A O 1
ATOM 906 N N . THR A 1 115 ? -23.934 -1.799 14.785 1.00 93.81 115 THR A N 1
ATOM 907 C CA . THR A 1 115 ? -23.380 -3.127 15.094 1.00 93.81 115 THR A CA 1
ATOM 908 C C . THR A 1 115 ? -22.112 -3.408 14.271 1.00 93.81 115 THR A C 1
ATOM 910 O O . THR A 1 115 ? -21.893 -2.773 13.233 1.00 93.81 115 THR A O 1
ATOM 913 N N . PRO A 1 116 ? -21.250 -4.360 14.677 1.00 90.00 116 PRO A N 1
ATOM 914 C CA . PRO A 1 116 ? -20.082 -4.752 13.883 1.00 90.00 116 PRO A CA 1
ATOM 915 C C . PRO A 1 116 ? -20.416 -5.084 12.419 1.00 90.00 116 PRO A C 1
ATOM 917 O O . PRO A 1 116 ? -19.690 -4.682 11.507 1.00 90.00 116 PRO A O 1
ATOM 920 N N . GLU A 1 117 ? -21.540 -5.758 12.178 1.00 89.88 117 GLU A N 1
ATOM 921 C CA . GLU A 1 117 ? -22.027 -6.130 10.851 1.00 89.88 117 GLU A CA 1
ATOM 922 C C . GLU A 1 117 ? -22.458 -4.904 10.038 1.00 89.88 117 GLU A C 1
ATOM 924 O O . GLU A 1 117 ? -22.095 -4.777 8.866 1.00 89.88 117 GLU A O 1
ATOM 929 N N . GLU A 1 118 ? -23.188 -3.974 10.656 1.00 88.56 118 GLU A N 1
ATOM 930 C CA . GLU A 1 118 ? -23.593 -2.713 10.024 1.00 88.56 118 GLU A CA 1
ATOM 931 C C . GLU A 1 118 ? -22.388 -1.827 9.705 1.00 88.56 118 GLU A C 1
ATOM 933 O O . GLU A 1 118 ? -22.314 -1.251 8.619 1.00 88.56 118 GLU A O 1
ATOM 938 N N . ASN A 1 119 ? -21.397 -1.784 10.595 1.00 89.62 119 ASN A N 1
ATOM 939 C CA . ASN A 1 119 ? -20.146 -1.067 10.366 1.00 89.62 119 ASN A CA 1
ATOM 940 C C . ASN A 1 119 ? -19.367 -1.679 9.192 1.00 89.62 119 ASN A C 1
ATOM 942 O O . ASN A 1 119 ? -18.876 -0.951 8.330 1.00 89.62 119 ASN A O 1
ATOM 946 N N . LEU A 1 120 ? -19.300 -3.012 9.096 1.00 88.94 120 LEU A N 1
ATOM 947 C CA . LEU A 1 120 ? -18.674 -3.688 7.958 1.00 88.94 120 LEU A CA 1
ATOM 948 C C . LEU A 1 120 ? -19.423 -3.419 6.646 1.00 88.94 120 LEU A C 1
ATOM 950 O O . LEU A 1 120 ? -18.789 -3.193 5.614 1.00 88.94 120 LEU A O 1
ATOM 954 N N . MET A 1 121 ? -20.759 -3.423 6.663 1.00 88.19 121 MET A N 1
ATOM 955 C CA . MET A 1 121 ? -21.560 -3.057 5.491 1.00 88.19 121 MET A CA 1
ATOM 956 C C . MET A 1 121 ? -21.304 -1.610 5.067 1.00 88.19 121 MET A C 1
ATOM 958 O O . MET A 1 121 ? -21.141 -1.355 3.875 1.00 88.19 121 MET A O 1
ATOM 962 N N . MET A 1 122 ? -21.193 -0.687 6.024 1.00 87.19 122 MET A N 1
ATOM 963 C CA . MET A 1 122 ? -20.869 0.713 5.754 1.00 87.19 122 MET A CA 1
ATOM 964 C C . MET A 1 122 ? -19.496 0.861 5.093 1.00 87.19 122 MET A C 1
ATOM 966 O O . MET A 1 122 ? -19.363 1.515 4.060 1.00 87.19 122 MET A O 1
ATOM 970 N N . ILE A 1 123 ? -18.486 0.173 5.630 1.00 85.94 123 ILE A N 1
ATOM 971 C CA . ILE A 1 123 ? -17.137 0.126 5.057 1.00 85.94 123 ILE A CA 1
ATOM 972 C C . ILE A 1 123 ? -17.188 -0.424 3.624 1.00 85.94 123 ILE A C 1
ATOM 974 O O . ILE A 1 123 ? -16.662 0.197 2.703 1.00 85.94 123 ILE A O 1
ATOM 978 N N . ARG A 1 124 ? -17.870 -1.551 3.392 1.00 87.38 124 ARG A N 1
ATOM 979 C CA . ARG A 1 124 ? -18.023 -2.129 2.046 1.00 87.38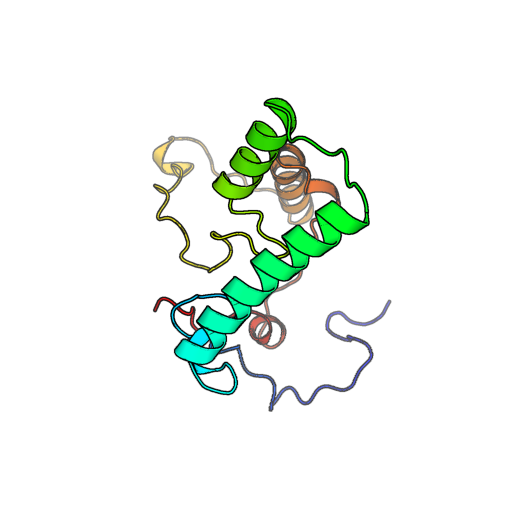 124 ARG A CA 1
ATOM 980 C C . ARG A 1 124 ? -18.727 -1.182 1.080 1.00 87.38 124 ARG A C 1
ATOM 982 O O . ARG A 1 124 ? -18.306 -1.092 -0.072 1.00 87.38 124 ARG A O 1
ATOM 989 N N . ALA A 1 125 ? -19.764 -0.473 1.522 1.00 84.88 125 ALA A N 1
ATOM 990 C CA . ALA A 1 125 ? -20.461 0.516 0.706 1.00 84.88 125 ALA A CA 1
ATOM 991 C C . ALA A 1 125 ? -19.526 1.674 0.320 1.00 84.88 125 ALA A C 1
ATOM 993 O O . ALA A 1 125 ? -19.408 1.990 -0.864 1.00 84.88 125 ALA A O 1
ATOM 994 N N . ALA A 1 126 ? -18.780 2.228 1.280 1.00 81.19 126 ALA A N 1
ATOM 995 C CA . ALA A 1 126 ? -17.791 3.275 1.027 1.00 81.19 126 ALA A CA 1
ATOM 996 C C . ALA A 1 126 ? -16.699 2.811 0.043 1.00 81.19 126 ALA A C 1
ATOM 998 O O . ALA A 1 126 ? -16.419 3.483 -0.947 1.00 81.19 126 ALA A O 1
ATOM 999 N N . PHE A 1 127 ? -16.134 1.617 0.243 1.00 79.19 127 PHE A N 1
ATOM 1000 C CA . PHE A 1 127 ? -15.127 1.052 -0.661 1.00 79.19 127 PHE A CA 1
ATOM 1001 C C . PHE A 1 127 ? -15.696 0.620 -2.021 1.00 79.19 127 PHE A C 1
ATOM 1003 O O . PHE A 1 127 ? -14.946 0.534 -2.994 1.00 79.19 127 PHE A O 1
ATOM 1010 N N . SER A 1 128 ? -17.007 0.379 -2.141 1.00 80.62 128 SER A N 1
ATOM 1011 C CA . SER A 1 128 ? -17.656 0.089 -3.432 1.00 80.62 128 SER A CA 1
ATOM 1012 C C . SER A 1 128 ? -17.598 1.285 -4.377 1.00 80.62 128 SER A C 1
ATOM 1014 O O . SER A 1 128 ? -17.430 1.085 -5.577 1.00 80.62 128 SER A O 1
ATOM 1016 N N . VAL A 1 129 ? -17.647 2.514 -3.849 1.00 75.19 129 VAL A N 1
ATOM 1017 C CA . VAL A 1 129 ? -17.477 3.748 -4.641 1.00 75.19 129 VAL A CA 1
ATOM 1018 C C . VAL A 1 129 ? -16.128 3.757 -5.371 1.00 75.19 129 VAL A C 1
ATOM 1020 O O . VAL A 1 129 ? -16.030 4.257 -6.486 1.00 75.19 129 VAL A O 1
ATOM 1023 N N . MET A 1 130 ? -15.105 3.142 -4.773 1.00 76.56 130 MET A N 1
ATOM 1024 C CA . MET A 1 130 ? -13.754 3.017 -5.332 1.00 76.56 130 MET A CA 1
ATOM 1025 C C . MET A 1 130 ? -13.505 1.661 -6.021 1.00 76.56 130 MET A C 1
ATOM 1027 O O . MET A 1 130 ? -12.366 1.331 -6.334 1.00 76.56 130 MET A O 1
ATOM 1031 N N . GLY A 1 131 ? -14.546 0.848 -6.237 1.00 78.81 131 GLY A N 1
ATOM 1032 C CA . GLY A 1 131 ? -14.441 -0.459 -6.901 1.00 78.81 131 GLY A CA 1
ATOM 1033 C C . GLY A 1 131 ? -13.867 -1.597 -6.043 1.00 78.81 131 GLY A C 1
ATOM 1034 O O . GLY A 1 131 ? -13.585 -2.668 -6.571 1.00 78.81 131 GLY A O 1
ATOM 1035 N N . LEU A 1 132 ? -13.707 -1.401 -4.730 1.00 77.56 132 LEU A N 1
ATOM 1036 C CA . LEU A 1 132 ? -13.078 -2.367 -3.812 1.00 77.56 132 LEU A CA 1
ATOM 1037 C C . LEU A 1 132 ? -14.073 -3.100 -2.897 1.00 77.56 132 LEU A C 1
ATOM 1039 O O . LEU A 1 132 ? -13.742 -4.126 -2.308 1.00 77.56 132 LEU A O 1
ATOM 1043 N N . GLY A 1 133 ? -15.300 -2.592 -2.781 1.00 75.69 133 GLY A N 1
ATOM 1044 C CA . GLY A 1 133 ? -16.292 -3.000 -1.782 1.00 75.69 133 GLY A CA 1
ATOM 1045 C C . GLY A 1 133 ? -16.517 -4.504 -1.569 1.00 75.69 133 GLY A C 1
ATOM 1046 O O . GLY A 1 133 ? -16.388 -4.952 -0.428 1.00 75.69 133 GLY A O 1
ATOM 1047 N N . PRO A 1 134 ? -16.826 -5.315 -2.602 1.00 77.12 134 PRO A N 1
ATOM 1048 C CA . PRO A 1 134 ? -17.110 -6.740 -2.404 1.00 77.12 134 PRO A CA 1
ATOM 1049 C C . PRO A 1 134 ? -15.890 -7.559 -1.954 1.00 77.12 134 PRO A C 1
ATOM 1051 O O . PRO A 1 134 ? -16.065 -8.665 -1.450 1.00 77.12 134 PRO A O 1
ATOM 1054 N N . MET A 1 135 ? -14.668 -7.031 -2.096 1.00 78.69 135 MET A N 1
ATOM 1055 C CA . MET A 1 135 ? -13.432 -7.722 -1.710 1.00 78.69 135 MET A CA 1
ATOM 1056 C C . MET A 1 135 ? -12.958 -7.381 -0.290 1.00 78.69 135 MET A C 1
ATOM 1058 O O . MET A 1 135 ? -11.947 -7.917 0.161 1.00 78.69 135 MET A O 1
ATOM 1062 N N . VAL A 1 136 ? -13.669 -6.513 0.440 1.00 81.88 136 VAL A N 1
ATOM 1063 C CA . VAL A 1 136 ? -13.267 -6.121 1.798 1.00 81.88 136 VAL A CA 1
ATOM 1064 C C . VAL A 1 136 ? -13.661 -7.194 2.818 1.00 81.88 136 VAL A C 1
ATOM 1066 O O . VAL A 1 136 ? -14.846 -7.488 3.041 1.00 81.88 136 VAL A O 1
ATOM 1069 N N . GLY A 1 137 ? -12.637 -7.750 3.465 1.00 83.44 137 GLY A N 1
ATOM 1070 C CA . GLY A 1 137 ? -12.734 -8.574 4.666 1.00 83.44 137 GLY A CA 1
ATOM 1071 C C . GLY A 1 137 ? -12.194 -7.831 5.887 1.00 83.44 137 GLY A C 1
ATOM 1072 O O . GLY A 1 137 ? -11.355 -6.941 5.762 1.00 83.44 137 GLY A O 1
ATOM 1073 N N . VAL A 1 138 ? -12.676 -8.209 7.067 1.00 84.62 138 VAL A N 1
ATOM 1074 C CA . VAL A 1 138 ? -12.178 -7.709 8.353 1.00 84.62 138 VAL A CA 1
ATOM 1075 C C . VAL A 1 138 ? -11.839 -8.881 9.256 1.00 84.62 138 VAL A C 1
ATOM 1077 O O . VAL A 1 138 ? -12.376 -9.978 9.109 1.00 84.62 138 VAL A O 1
ATOM 1080 N N . SER A 1 139 ? -10.910 -8.641 10.166 1.00 83.75 139 SER A N 1
ATOM 1081 C CA . SER A 1 139 ? -10.339 -9.638 11.053 1.00 83.75 139 SER A CA 1
ATOM 1082 C C . SER A 1 139 ? -9.980 -8.950 12.362 1.00 83.75 139 SER A C 1
ATOM 1084 O O . SER A 1 139 ? -9.568 -7.790 12.350 1.00 83.75 139 SER A O 1
ATOM 1086 N N . GLU A 1 140 ? -10.123 -9.653 13.482 1.00 85.75 140 GLU A N 1
ATOM 1087 C CA . GLU A 1 140 ? -9.750 -9.108 14.785 1.00 85.75 140 GLU A CA 1
ATOM 1088 C C . GLU A 1 140 ? -8.241 -8.828 14.847 1.00 85.75 140 GLU A C 1
ATOM 1090 O O . GLU A 1 140 ? -7.414 -9.642 14.411 1.00 85.75 140 GLU A O 1
ATOM 1095 N N . LEU A 1 141 ? -7.890 -7.671 15.411 1.00 86.31 141 LEU A N 1
ATOM 1096 C CA . LEU A 1 141 ? -6.522 -7.326 15.771 1.00 86.31 141 LEU A CA 1
ATOM 1097 C C . LEU A 1 141 ? -6.277 -7.723 17.233 1.00 86.31 141 LEU A C 1
ATOM 1099 O O . LEU A 1 141 ? -6.742 -7.052 18.147 1.00 86.31 141 LEU A O 1
ATOM 1103 N N . ASN A 1 142 ? -5.543 -8.810 17.443 1.00 86.25 142 ASN A N 1
ATOM 1104 C CA . ASN A 1 142 ? -5.194 -9.359 18.748 1.00 86.25 142 ASN A CA 1
ATOM 1105 C C . ASN A 1 142 ? -3.667 -9.491 18.895 1.00 86.25 142 ASN A C 1
ATOM 1107 O O . ASN A 1 142 ? -2.899 -9.114 18.006 1.00 86.25 142 ASN A O 1
ATOM 1111 N N . GLU A 1 143 ? -3.212 -10.051 20.017 1.00 85.12 143 GLU A N 1
ATOM 1112 C CA . GLU A 1 143 ? -1.784 -10.189 20.334 1.00 85.12 143 GLU A CA 1
ATOM 1113 C C . GLU A 1 143 ? -0.977 -10.980 19.294 1.00 85.12 143 GLU A C 1
ATOM 1115 O O . GLU A 1 143 ? 0.214 -10.722 19.127 1.00 85.12 143 GLU A O 1
ATOM 1120 N N . LYS A 1 144 ? -1.612 -11.908 18.569 1.00 81.75 144 LYS A N 1
ATOM 1121 C CA . LYS A 1 144 ? -0.981 -12.664 17.480 1.00 81.75 144 LYS A CA 1
ATOM 1122 C C . LYS A 1 144 ? -1.115 -11.938 16.144 1.00 81.75 144 LYS A C 1
ATOM 1124 O O . LYS A 1 144 ? -0.121 -11.763 15.442 1.00 81.75 144 LYS A O 1
ATOM 1129 N N . THR A 1 145 ? -2.322 -11.495 15.785 1.00 83.00 145 THR A N 1
ATOM 1130 C CA . THR A 1 145 ? -2.591 -10.902 14.463 1.00 83.00 145 THR A CA 1
ATOM 1131 C C . THR A 1 145 ? -1.949 -9.526 14.292 1.00 83.00 145 THR A C 1
ATOM 1133 O O . THR A 1 145 ? -1.632 -9.149 13.164 1.00 83.00 145 THR A O 1
ATOM 1136 N N . LYS A 1 146 ? -1.626 -8.814 15.384 1.00 85.62 146 LYS A N 1
ATOM 1137 C CA . LYS A 1 146 ? -0.833 -7.574 15.317 1.00 85.62 146 LYS A CA 1
ATOM 1138 C C . LYS A 1 146 ? 0.560 -7.770 14.724 1.00 85.62 146 LYS A C 1
ATOM 1140 O O . LYS A 1 146 ? 1.104 -6.817 14.175 1.00 85.62 146 LYS A O 1
ATOM 1145 N N . ASN A 1 147 ? 1.118 -8.984 14.772 1.00 84.00 147 ASN A N 1
ATOM 1146 C CA . ASN A 1 147 ? 2.417 -9.281 14.168 1.00 84.00 147 ASN A CA 1
ATOM 1147 C C . ASN A 1 147 ? 2.395 -9.233 12.631 1.00 84.00 147 ASN A C 1
ATOM 1149 O O . ASN A 1 147 ? 3.451 -9.096 12.018 1.00 84.00 147 ASN A O 1
ATOM 1153 N N . PHE A 1 148 ? 1.213 -9.277 12.006 1.00 78.12 148 PHE A N 1
ATOM 1154 C CA . PHE A 1 148 ? 1.056 -9.074 10.561 1.00 78.12 148 PHE A CA 1
ATOM 1155 C C . PHE A 1 148 ? 1.020 -7.595 10.151 1.00 78.12 148 PHE A C 1
ATOM 1157 O O . PHE A 1 148 ? 1.041 -7.293 8.960 1.00 78.12 148 PHE A O 1
ATOM 1164 N N . VAL A 1 149 ? 0.983 -6.670 11.116 1.00 77.88 149 VAL A N 1
ATOM 1165 C CA . VAL A 1 149 ? 0.995 -5.222 10.878 1.00 77.88 149 VAL A CA 1
ATOM 1166 C C . VAL A 1 149 ? 2.392 -4.669 11.166 1.00 77.88 149 VAL A C 1
ATOM 1168 O O . VAL A 1 149 ? 3.059 -5.080 12.120 1.00 77.88 149 VAL A O 1
ATOM 1171 N N . TYR A 1 150 ? 2.840 -3.714 10.352 1.00 74.19 150 TYR A N 1
ATOM 1172 C CA . TYR A 1 150 ? 4.143 -3.065 10.504 1.00 74.19 150 TYR A CA 1
ATOM 1173 C C . TYR A 1 150 ? 4.266 -2.368 11.868 1.00 74.19 150 TYR A C 1
ATOM 1175 O O . TYR A 1 150 ? 3.301 -1.780 12.361 1.00 74.19 150 TYR A O 1
ATOM 1183 N N . GLU A 1 151 ? 5.430 -2.471 12.513 1.00 76.00 151 GLU A N 1
ATOM 1184 C CA . GLU A 1 151 ? 5.742 -1.721 13.744 1.00 76.00 151 GLU A CA 1
ATOM 1185 C C . GLU A 1 151 ? 6.381 -0.372 13.435 1.00 76.00 151 GLU A C 1
ATOM 1187 O O . GLU A 1 151 ? 6.037 0.629 14.058 1.00 76.00 151 GLU A O 1
ATOM 1192 N N . TYR A 1 152 ? 7.249 -0.351 12.427 1.00 70.44 152 TYR A N 1
ATOM 1193 C CA . TYR A 1 152 ? 7.906 0.845 11.921 1.00 70.44 152 TYR A CA 1
ATOM 1194 C C . TYR A 1 152 ? 7.690 0.944 10.415 1.00 70.44 152 TYR A C 1
ATOM 1196 O O . TYR A 1 152 ? 7.673 -0.080 9.725 1.00 70.44 152 TYR A O 1
ATOM 1204 N N . THR A 1 153 ? 7.549 2.165 9.907 1.00 63.03 153 THR A N 1
ATOM 1205 C CA . THR A 1 153 ? 7.430 2.445 8.473 1.00 63.03 153 THR A CA 1
ATOM 1206 C C . THR A 1 153 ? 8.776 2.956 7.945 1.00 63.03 153 THR A C 1
ATOM 1208 O O . THR A 1 153 ? 9.611 3.420 8.719 1.00 63.03 153 THR A O 1
ATOM 1211 N N . GLY A 1 154 ? 9.039 2.827 6.639 1.00 53.44 154 GLY A N 1
ATOM 1212 C CA . GLY A 1 154 ? 10.332 3.201 6.030 1.00 53.44 154 GLY A CA 1
ATOM 1213 C C . GLY A 1 154 ? 10.686 4.699 6.110 1.00 53.44 154 GLY A C 1
ATOM 1214 O O . GLY A 1 154 ? 11.824 5.088 5.829 1.00 53.44 154 GLY A O 1
ATOM 1215 N N . ASP A 1 155 ? 9.725 5.525 6.531 1.00 50.56 155 ASP A N 1
ATOM 1216 C CA . ASP A 1 155 ? 9.813 6.987 6.579 1.00 50.56 155 ASP A CA 1
ATOM 1217 C C . ASP A 1 155 ? 9.956 7.559 8.006 1.00 50.56 155 ASP A C 1
ATOM 1219 O O . ASP A 1 155 ? 10.111 8.773 8.151 1.00 50.56 155 ASP A O 1
ATOM 1223 N N . SER A 1 156 ? 9.923 6.714 9.048 1.00 45.44 156 SER A N 1
ATOM 1224 C CA . SER A 1 156 ? 10.074 7.104 10.466 1.00 45.44 156 SER A CA 1
ATOM 1225 C C . SER A 1 156 ? 11.451 6.792 11.042 1.00 45.44 156 SER A C 1
ATOM 1227 O O . SER A 1 156 ? 11.893 5.631 10.871 1.00 45.44 156 SER A O 1
#

Sequence (156 aa):
NREFGDIGIELDWNLIKRRDLRQYDNFTMKHLPFQYPGGPPAFMQGMESAAQKNSDRLKELWPDYKASTRDLALANALGSVGTFGTYALNTTQGGWKVDPAPTPEELGIPKWEGTPEENLMMIRAAFSVMGLGPMVGVSELNEKTKNFVYEYTGDS

Secondary structure (DSSP, 8-state):
-PPTT--SS---TTT----B-TTT-TT-TTTHHHHSTTHHHHHHHHHHHHHHHHHHHHHHH-TT----HHHHHHHHHHHHTT-BTTB-TT-STT-S-PPPPPPTTTTT-PPP---HHHHHHHHHHHHHHTT-GGG-------TTGGGGS-SB-TT-

Foldseek 3Di:
DDPAVPPVDDDDLVPLAADECQQPVCQDPVRVQCPDVVGNVVVVVVVVVVVVVVVVVCCVVPVPDDQDPVNVVVVVVCVVQPNPDPHGQQPFPPRDDDDDDDDCVNVVHDDDDDDPVVVLQVVLVVCVVVVCRVVDDDDDDDPRNSSVHHPYTNVD